Protein AF-A0A2E9VK47-F1 (afdb_monomer_lite)

Sequence (104 aa):
MFTAPASTKYPDGGNQISERRLLKSLKRVLKRIGLPSTGKLHTFRHSFISKALAKGIPSTTVRRWVGHVSDEIMDLYNHIHDQAAQSAIQKFADESNETDLAQI

Foldseek 3Di:
DDWADADPVRNVTRHHDDLVVVLVVVLVVCVVVVHDSPDHPCVVVLVVLVVCVVVVNDNVVSCVVSPDDPVVSVVVSVVVVVVVVVVVVVVVVVVVVVVVVVPD

Radius of gyration: 23.11 Å; chains: 1; bounding box: 54×31×68 Å

pLDDT: mean 77.79, std 10.97, range [44.53, 93.69]

Secondary structure (DSSP, 8-state):
---PPPBTTBTT--PPPPHHHHHHHHHHHHHHTT--TT--HHHHHHHHHHHHHHTT--HHHHHHHH-S--HHHHHHHHHHHHHHHHHHHHHHHHHHHHHHHTT-

Structure (mmCIF, N/CA/C/O backbone):
data_AF-A0A2E9VK47-F1
#
_entry.id   AF-A0A2E9VK47-F1
#
loop_
_atom_site.group_PDB
_atom_site.id
_atom_site.type_symbol
_atom_site.label_atom_id
_atom_site.label_alt_id
_atom_site.label_comp_id
_atom_site.label_asym_id
_atom_site.label_entity_id
_atom_site.label_seq_id
_atom_site.pdbx_PDB_ins_code
_atom_site.Cartn_x
_atom_site.Cartn_y
_atom_site.Cartn_z
_atom_site.occupancy
_atom_site.B_iso_or_equiv
_atom_site.auth_seq_id
_atom_site.auth_comp_id
_atom_site.auth_asym_id
_atom_site.auth_atom_id
_atom_site.pdbx_PDB_model_num
ATOM 1 N N . MET A 1 1 ? -2.572 -14.633 -18.756 1.00 56.34 1 MET A N 1
ATOM 2 C CA . MET A 1 1 ? -1.460 -14.403 -17.803 1.00 56.34 1 MET A CA 1
ATOM 3 C C . MET A 1 1 ? -0.844 -13.037 -18.100 1.00 56.34 1 MET A C 1
ATOM 5 O O . MET A 1 1 ? -0.699 -12.720 -19.271 1.00 56.34 1 MET A O 1
ATOM 9 N N . PHE A 1 2 ? -0.543 -12.209 -17.093 1.00 75.94 2 PHE A N 1
ATOM 10 C CA . PHE A 1 2 ? 0.061 -10.880 -17.297 1.00 75.94 2 PHE A CA 1
ATOM 11 C C . PHE A 1 2 ? 1.582 -11.022 -17.467 1.00 75.94 2 PHE A C 1
ATOM 13 O O . PHE A 1 2 ? 2.310 -11.164 -16.486 1.00 75.94 2 PHE A O 1
ATOM 20 N N . THR A 1 3 ? 2.049 -11.059 -18.713 1.00 85.56 3 THR A N 1
ATOM 21 C CA . THR A 1 3 ? 3.440 -11.372 -19.080 1.00 85.56 3 THR A CA 1
ATOM 22 C C . THR A 1 3 ? 4.055 -10.273 -19.939 1.00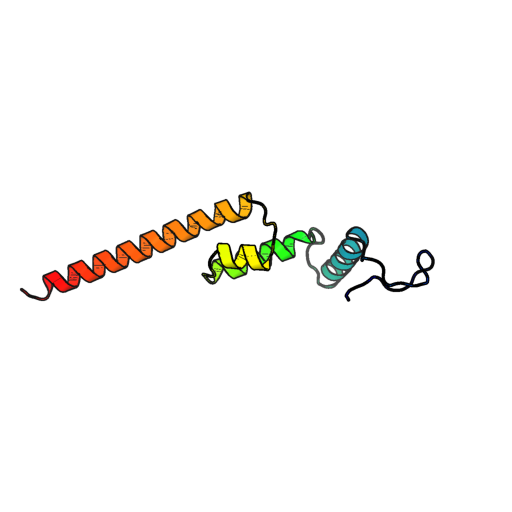 85.56 3 THR A C 1
ATOM 24 O O . THR A 1 3 ? 3.364 -9.426 -20.506 1.00 85.56 3 THR A O 1
ATOM 27 N N . ALA A 1 4 ? 5.386 -10.239 -19.988 1.00 83.88 4 ALA A N 1
ATOM 28 C CA . ALA A 1 4 ? 6.120 -9.284 -20.796 1.00 83.88 4 ALA A CA 1
ATOM 29 C C . ALA A 1 4 ? 5.920 -9.588 -22.293 1.00 83.88 4 ALA A C 1
ATOM 31 O O . ALA A 1 4 ? 5.977 -10.757 -22.689 1.00 83.88 4 ALA A O 1
ATOM 32 N N . PRO A 1 5 ? 5.727 -8.556 -23.135 1.00 82.94 5 PRO A N 1
ATOM 33 C CA . PRO A 1 5 ? 5.648 -8.743 -24.578 1.00 82.94 5 PRO A CA 1
ATOM 34 C C . PRO A 1 5 ? 6.994 -9.210 -25.144 1.00 82.94 5 PRO A C 1
ATOM 36 O O . PRO A 1 5 ? 8.046 -9.031 -24.517 1.00 82.94 5 PRO A O 1
ATOM 39 N N . ALA A 1 6 ? 6.953 -9.772 -26.353 1.00 86.94 6 ALA A N 1
ATOM 40 C CA . ALA A 1 6 ? 8.143 -10.122 -27.116 1.00 86.94 6 ALA A CA 1
ATOM 41 C C . ALA A 1 6 ? 9.109 -8.930 -27.228 1.00 86.94 6 ALA A C 1
ATOM 43 O O . ALA A 1 6 ? 8.708 -7.769 -27.352 1.00 86.94 6 ALA A O 1
ATOM 44 N N . SER A 1 7 ? 10.405 -9.212 -27.153 1.00 83.44 7 SER A N 1
ATOM 45 C CA . SER A 1 7 ? 11.466 -8.214 -27.276 1.00 83.44 7 SER A CA 1
ATOM 46 C C . SER A 1 7 ? 12.674 -8.811 -27.985 1.00 83.44 7 SER A C 1
ATOM 48 O O . SER A 1 7 ? 12.827 -10.024 -28.011 1.00 83.44 7 SER A O 1
ATOM 50 N N . THR A 1 8 ? 13.596 -7.978 -28.469 1.00 85.00 8 THR A N 1
ATOM 51 C CA . THR A 1 8 ? 14.833 -8.439 -29.130 1.00 85.00 8 THR A CA 1
ATOM 52 C C . THR A 1 8 ? 15.638 -9.437 -28.288 1.00 85.00 8 THR A C 1
ATOM 54 O O . THR A 1 8 ? 16.301 -10.306 -28.834 1.00 85.00 8 THR A O 1
ATOM 57 N N . LYS A 1 9 ? 15.571 -9.331 -26.952 1.00 82.50 9 LYS A N 1
ATOM 58 C CA . LYS A 1 9 ? 16.240 -10.261 -26.029 1.00 82.50 9 LYS A CA 1
ATOM 59 C C . LYS A 1 9 ? 15.420 -11.531 -25.744 1.00 82.50 9 LYS A C 1
ATOM 61 O O . LYS A 1 9 ? 15.999 -12.537 -25.361 1.00 82.50 9 LYS A O 1
ATOM 66 N N . TYR A 1 10 ? 14.098 -11.471 -25.897 1.00 83.12 10 TYR A N 1
ATOM 67 C CA . TYR A 1 10 ? 13.164 -12.566 -25.619 1.00 83.12 10 TYR A CA 1
ATOM 68 C C . TYR A 1 10 ? 12.070 -12.585 -26.698 1.00 83.12 10 TYR A C 1
ATOM 70 O O . TYR A 1 10 ? 11.022 -11.955 -26.500 1.00 83.12 10 TYR A O 1
ATOM 78 N N . PRO A 1 11 ? 12.330 -13.223 -27.850 1.00 85.25 11 PRO A N 1
ATOM 79 C CA . PRO A 1 11 ? 11.453 -13.159 -29.018 1.00 85.25 11 PRO A CA 1
ATOM 80 C C . PRO A 1 11 ? 10.099 -13.841 -28.790 1.00 85.25 11 PRO A C 1
ATOM 82 O O . PRO A 1 11 ? 9.093 -13.349 -29.288 1.00 85.25 11 PRO A O 1
ATOM 85 N N . ASP A 1 12 ? 10.041 -14.874 -27.949 1.00 85.56 12 ASP A N 1
ATOM 86 C CA . ASP A 1 12 ? 8.797 -15.610 -27.674 1.00 85.56 12 ASP A CA 1
ATOM 87 C C . ASP A 1 12 ? 7.874 -14.904 -26.662 1.00 85.56 12 ASP A C 1
ATOM 89 O O . ASP A 1 12 ? 6.742 -15.325 -26.427 1.00 85.56 12 ASP A O 1
ATOM 93 N N . GLY A 1 13 ? 8.330 -13.804 -26.045 1.00 85.88 13 GLY A N 1
ATOM 94 C CA . GLY A 1 13 ? 7.562 -13.104 -25.013 1.00 85.88 13 GLY A CA 1
ATOM 95 C C . GLY A 1 13 ? 7.260 -14.005 -23.811 1.00 85.88 13 GLY A C 1
ATOM 96 O O . GLY A 1 13 ? 8.091 -14.817 -23.415 1.00 85.88 13 GLY A O 1
ATOM 97 N N . GLY A 1 14 ? 6.118 -13.804 -23.150 1.00 84.00 14 GLY A N 1
ATOM 98 C CA . GLY A 1 14 ? 5.597 -14.728 -22.127 1.00 84.00 14 GLY A CA 1
ATOM 99 C C . GLY A 1 14 ? 6.332 -14.730 -20.780 1.00 84.00 14 GLY A C 1
ATOM 100 O O . GLY A 1 14 ? 5.835 -15.280 -19.801 1.00 84.00 14 GLY A O 1
ATOM 101 N N . ASN A 1 15 ? 7.477 -14.062 -20.694 1.00 85.25 15 ASN A N 1
ATOM 102 C CA . ASN A 1 15 ? 8.288 -13.989 -19.486 1.00 85.25 15 ASN A CA 1
ATOM 103 C C . ASN A 1 15 ? 7.640 -13.124 -18.398 1.00 85.25 15 ASN A C 1
ATOM 105 O O . ASN A 1 15 ? 6.838 -12.228 -18.677 1.00 85.25 15 ASN A O 1
ATOM 109 N N . GLN A 1 16 ? 8.042 -13.333 -17.142 1.00 86.50 16 GLN A N 1
ATOM 110 C CA . GLN A 1 16 ? 7.651 -12.437 -16.057 1.00 86.50 16 GLN A CA 1
ATOM 111 C C . GLN A 1 16 ? 8.144 -11.010 -16.328 1.00 86.50 16 GLN A C 1
ATOM 113 O O . GLN A 1 16 ? 9.275 -10.774 -16.765 1.00 86.50 16 GLN A O 1
ATOM 118 N N . ILE A 1 17 ? 7.280 -10.031 -16.063 1.00 86.38 17 ILE A N 1
ATOM 119 C CA . ILE A 1 17 ? 7.635 -8.622 -16.208 1.00 86.38 17 ILE A CA 1
ATOM 120 C C . ILE A 1 17 ? 8.637 -8.268 -15.120 1.00 86.38 17 ILE A C 1
ATOM 122 O O . ILE A 1 17 ? 8.366 -8.435 -13.933 1.00 86.38 17 ILE A O 1
ATOM 126 N N . SER A 1 18 ? 9.786 -7.721 -15.518 1.00 86.50 18 SER A N 1
ATOM 127 C CA . SER A 1 18 ? 10.762 -7.289 -14.528 1.00 86.50 18 SER A CA 1
ATOM 128 C C . SER A 1 18 ? 10.238 -6.101 -13.726 1.00 86.50 18 SER A C 1
ATOM 130 O O . SER A 1 18 ? 9.766 -5.101 -14.282 1.00 86.50 18 SER A O 1
ATOM 132 N N . GLU A 1 19 ? 10.391 -6.182 -12.408 1.00 85.19 19 GLU A N 1
ATOM 133 C CA . GLU A 1 19 ? 9.956 -5.142 -11.478 1.00 85.19 19 GLU A CA 1
ATOM 134 C C . GLU A 1 19 ? 10.530 -3.768 -11.857 1.00 85.19 19 GLU A C 1
ATOM 136 O O . GLU A 1 19 ? 9.820 -2.765 -11.913 1.00 85.19 19 GLU A O 1
ATOM 141 N N . ARG A 1 20 ? 11.808 -3.727 -12.255 1.00 86.38 20 ARG A N 1
ATOM 142 C CA . ARG A 1 20 ? 12.477 -2.508 -12.728 1.00 86.38 20 ARG A CA 1
ATOM 143 C C . ARG A 1 20 ? 11.789 -1.884 -13.947 1.00 86.38 20 ARG A C 1
ATOM 145 O O . ARG A 1 20 ? 11.685 -0.658 -14.029 1.00 86.38 20 ARG A O 1
ATOM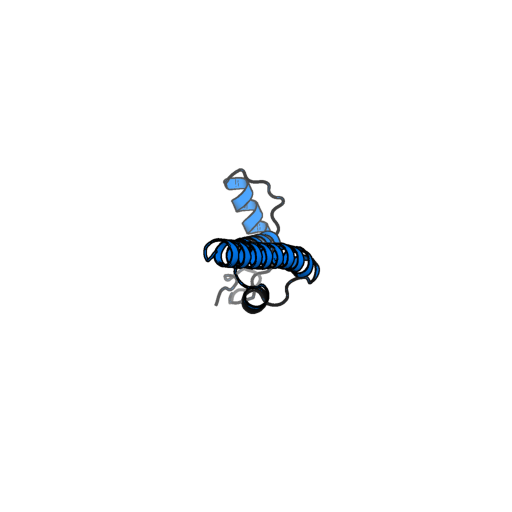 152 N N . ARG A 1 21 ? 11.340 -2.694 -14.917 1.00 87.00 21 ARG A N 1
ATOM 153 C CA . ARG A 1 21 ? 10.624 -2.197 -16.108 1.00 87.00 21 ARG A CA 1
ATOM 154 C C . ARG A 1 21 ? 9.244 -1.677 -15.727 1.00 87.00 21 ARG A C 1
ATOM 156 O O . ARG A 1 21 ? 8.857 -0.611 -16.209 1.00 87.00 21 ARG A O 1
ATOM 163 N N . LEU A 1 22 ? 8.553 -2.378 -14.832 1.00 87.94 22 LEU A N 1
ATOM 164 C CA . LEU A 1 22 ? 7.258 -1.958 -14.31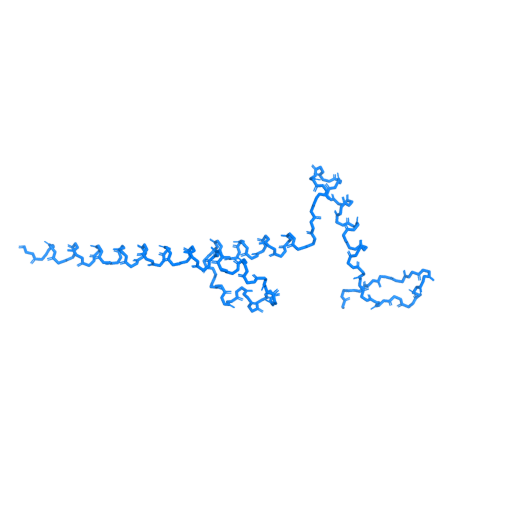1 1.00 87.94 22 LEU A CA 1
ATOM 165 C C . LEU A 1 22 ? 7.367 -0.626 -13.554 1.00 87.94 22 LEU A C 1
ATOM 167 O O . LEU A 1 22 ? 6.639 0.314 -13.867 1.00 87.94 22 LEU A O 1
ATOM 171 N N . LEU A 1 23 ? 8.351 -0.488 -12.661 1.00 90.19 23 LEU A N 1
ATOM 172 C CA . LEU A 1 23 ? 8.625 0.747 -11.924 1.00 90.19 23 LEU A CA 1
ATOM 173 C C . LEU A 1 23 ? 8.979 1.910 -12.863 1.00 90.19 23 LEU A C 1
ATOM 175 O O . LEU A 1 23 ? 8.513 3.033 -12.673 1.00 90.19 23 LEU A O 1
ATOM 179 N N . LYS A 1 24 ? 9.768 1.661 -13.916 1.00 90.31 24 LYS A N 1
ATOM 180 C CA . LYS A 1 24 ? 10.058 2.678 -14.942 1.00 90.31 24 LYS A CA 1
ATOM 181 C C . LYS A 1 24 ? 8.791 3.103 -15.689 1.00 90.31 24 LYS A C 1
ATOM 183 O O . LYS A 1 24 ? 8.645 4.275 -16.030 1.00 90.31 24 LYS A O 1
ATOM 188 N N . SER A 1 25 ? 7.886 2.167 -15.969 1.00 89.50 25 SER A N 1
ATOM 189 C CA . SER A 1 25 ? 6.587 2.478 -16.571 1.00 89.50 25 SER A CA 1
ATOM 190 C C . SER A 1 25 ? 5.732 3.337 -15.641 1.00 89.50 25 SER A C 1
ATOM 192 O O . SER A 1 25 ? 5.267 4.397 -16.051 1.00 89.50 25 SER A O 1
ATOM 194 N N . LEU A 1 26 ? 5.639 2.951 -14.367 1.00 90.62 26 LEU A N 1
ATOM 195 C CA . LEU A 1 26 ? 4.926 3.699 -13.337 1.00 90.62 26 LEU A CA 1
ATOM 196 C C . LEU A 1 26 ? 5.427 5.143 -13.232 1.00 90.62 26 LEU A C 1
ATOM 198 O O . LEU A 1 26 ? 4.636 6.077 -13.319 1.00 90.62 26 LEU A O 1
ATOM 202 N N . LYS A 1 27 ? 6.744 5.346 -13.117 1.00 90.44 27 LYS A N 1
ATOM 203 C CA . LYS A 1 27 ? 7.335 6.689 -13.018 1.00 90.44 27 LYS A CA 1
ATOM 204 C C . LYS A 1 27 ? 7.018 7.572 -14.228 1.00 90.44 27 LYS A C 1
ATOM 206 O O . LYS A 1 27 ? 6.828 8.773 -14.062 1.00 90.44 27 LYS A O 1
ATOM 211 N N . ARG A 1 28 ? 6.930 6.994 -15.434 1.00 92.06 28 ARG A N 1
ATOM 212 C CA . ARG A 1 28 ? 6.510 7.731 -16.640 1.00 92.06 28 ARG A CA 1
ATOM 213 C C . ARG A 1 28 ? 5.060 8.197 -16.541 1.00 92.06 28 ARG A C 1
ATOM 215 O O . ARG A 1 28 ? 4.782 9.341 -16.884 1.00 92.06 28 ARG A O 1
ATOM 222 N N . VAL A 1 29 ? 4.163 7.336 -16.059 1.00 91.69 29 VAL A N 1
ATOM 223 C CA . VAL A 1 29 ? 2.751 7.691 -15.855 1.00 91.69 29 VAL A CA 1
ATOM 224 C C . VAL A 1 29 ? 2.621 8.774 -14.789 1.00 91.69 29 VAL A C 1
ATOM 226 O O . VAL A 1 29 ? 2.007 9.794 -15.074 1.00 91.69 29 VAL A O 1
ATOM 229 N N . LEU A 1 30 ? 3.267 8.611 -13.626 1.00 90.69 30 LEU A N 1
ATOM 230 C CA . LEU A 1 30 ? 3.251 9.603 -12.540 1.00 90.69 30 LEU A CA 1
ATOM 231 C C . LEU A 1 30 ? 3.713 10.983 -13.022 1.00 90.69 30 LEU A C 1
ATOM 233 O O . LEU A 1 30 ? 3.030 11.974 -12.783 1.00 90.69 30 LEU A O 1
ATOM 237 N N . LYS A 1 31 ? 4.806 11.036 -13.795 1.00 91.62 31 LYS A N 1
ATOM 238 C CA . LYS A 1 31 ? 5.293 12.286 -14.393 1.00 91.62 31 LYS A CA 1
ATOM 239 C C . LYS A 1 31 ? 4.276 12.906 -15.357 1.00 91.62 31 LYS A C 1
ATOM 241 O O . LYS A 1 31 ? 4.112 14.119 -15.360 1.00 91.62 31 LYS A O 1
ATOM 246 N N . ARG A 1 32 ? 3.594 12.090 -16.169 1.00 92.94 32 ARG A N 1
ATOM 247 C CA . ARG A 1 32 ? 2.592 12.562 -17.140 1.00 92.94 32 ARG A CA 1
ATOM 248 C C . ARG A 1 32 ? 1.374 13.197 -16.468 1.00 92.94 32 ARG A C 1
ATOM 250 O O . ARG A 1 32 ? 0.795 14.109 -17.039 1.00 92.94 32 ARG A O 1
ATOM 257 N N . ILE A 1 33 ? 1.003 12.721 -15.283 1.00 93.69 33 ILE A N 1
ATOM 258 C CA . ILE A 1 33 ? -0.141 13.232 -14.513 1.00 93.69 33 ILE A CA 1
ATOM 259 C C . ILE A 1 33 ? 0.262 14.264 -13.447 1.00 93.69 33 ILE A C 1
ATOM 261 O O . ILE A 1 33 ? -0.560 14.623 -12.614 1.00 93.69 33 ILE A O 1
ATOM 265 N N . GLY A 1 34 ? 1.519 14.728 -13.447 1.00 91.06 34 GLY A N 1
ATOM 266 C CA . GLY A 1 34 ? 2.000 15.754 -12.514 1.00 91.06 34 GLY A CA 1
ATOM 267 C C . GLY A 1 34 ? 2.188 15.283 -11.068 1.00 91.06 34 GLY A C 1
ATOM 268 O O . GLY A 1 34 ? 2.313 16.113 -10.174 1.00 91.06 34 GLY A O 1
ATOM 269 N N . LEU A 1 35 ? 2.220 13.970 -10.818 1.00 87.00 35 LEU A N 1
ATOM 270 C CA . LEU A 1 35 ? 2.437 13.420 -9.480 1.00 87.00 35 LEU A CA 1
ATOM 271 C C . LEU A 1 35 ? 3.925 13.150 -9.198 1.00 87.00 35 LEU A C 1
ATOM 273 O O . LEU A 1 35 ? 4.692 12.844 -10.120 1.00 87.00 35 LEU A O 1
ATOM 277 N N . PRO A 1 36 ? 4.346 13.184 -7.917 1.00 83.00 36 PRO A N 1
ATOM 278 C CA . PRO A 1 36 ? 5.714 12.871 -7.526 1.00 83.00 36 PRO A CA 1
ATOM 279 C C . PRO A 1 36 ? 6.156 11.489 -8.021 1.00 83.00 36 PRO A C 1
ATOM 281 O O . PRO A 1 36 ? 5.542 10.462 -7.733 1.00 83.00 36 PRO A O 1
ATOM 284 N N . SER A 1 37 ? 7.289 11.432 -8.720 1.00 76.88 37 SER A N 1
ATOM 285 C CA . 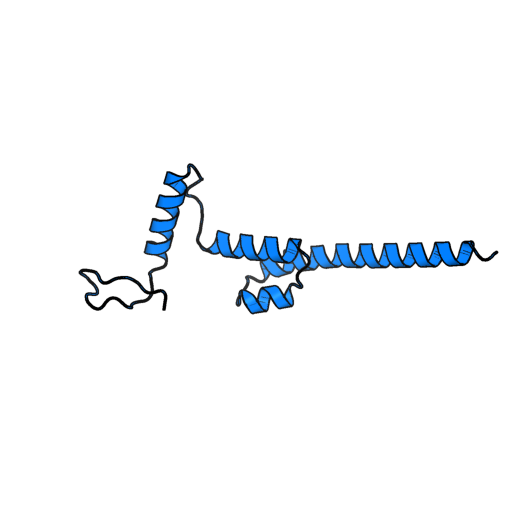SER A 1 37 ? 7.878 10.186 -9.236 1.00 76.88 37 SER A CA 1
ATOM 286 C C . SER A 1 37 ? 8.575 9.325 -8.166 1.00 76.88 37 SER A C 1
ATOM 288 O O . SER A 1 37 ? 9.330 8.405 -8.498 1.00 76.88 37 SER A O 1
ATOM 290 N N . THR A 1 38 ? 8.334 9.618 -6.886 1.00 77.19 38 THR A N 1
ATOM 291 C CA . THR A 1 38 ? 8.794 8.846 -5.721 1.00 77.19 38 THR A CA 1
ATOM 292 C C . THR A 1 38 ? 7.972 7.577 -5.490 1.00 77.19 38 THR A C 1
ATOM 294 O O . THR A 1 38 ? 8.388 6.730 -4.700 1.00 77.19 38 THR A O 1
ATOM 297 N N . GLY A 1 39 ? 6.845 7.410 -6.196 1.00 71.94 39 GLY A N 1
ATOM 298 C CA . GLY A 1 39 ? 5.988 6.230 -6.093 1.00 71.94 39 GLY A CA 1
ATOM 299 C C . GLY A 1 39 ? 6.755 4.918 -6.304 1.00 71.94 39 GLY A C 1
ATOM 300 O O . GL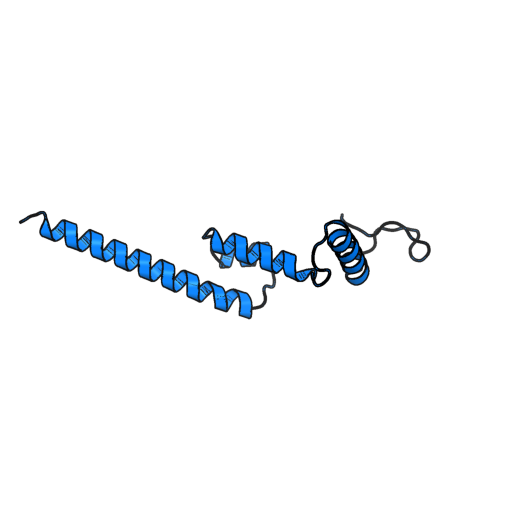Y A 1 39 ? 7.414 4.720 -7.331 1.00 71.94 39 GLY A O 1
ATOM 301 N N . LYS A 1 40 ? 6.659 4.019 -5.319 1.00 82.06 40 LYS A N 1
ATOM 302 C CA . LYS A 1 40 ? 7.182 2.646 -5.363 1.00 82.06 40 LYS A CA 1
ATOM 303 C C . LYS A 1 40 ? 6.033 1.684 -5.670 1.00 82.06 40 LYS A C 1
ATOM 305 O O . LYS A 1 40 ? 4.876 1.989 -5.400 1.00 82.06 40 LYS A O 1
ATOM 310 N N . LEU A 1 41 ? 6.333 0.492 -6.186 1.00 83.44 41 LEU A N 1
ATOM 311 C CA . LEU A 1 41 ? 5.290 -0.512 -6.451 1.00 83.44 41 LEU A CA 1
ATOM 312 C C . LEU A 1 41 ? 4.585 -0.955 -5.160 1.00 83.44 41 LEU A C 1
ATOM 314 O O . LEU A 1 41 ? 3.361 -1.064 -5.134 1.00 83.44 41 LEU A O 1
ATOM 318 N N . HIS A 1 42 ? 5.335 -1.092 -4.063 1.00 83.38 42 HIS A N 1
ATOM 319 C CA . HIS A 1 42 ? 4.775 -1.405 -2.747 1.00 83.38 42 HIS A CA 1
ATOM 320 C C . HIS A 1 42 ? 3.829 -0.325 -2.206 1.00 83.38 42 HIS A C 1
ATOM 322 O O . HIS A 1 42 ? 2.946 -0.649 -1.418 1.00 83.38 42 HIS A O 1
ATOM 328 N N . THR A 1 43 ? 3.923 0.925 -2.676 1.00 81.81 43 THR A N 1
ATOM 329 C CA . THR A 1 43 ? 2.995 1.994 -2.277 1.00 81.81 43 THR A CA 1
ATOM 330 C C . THR A 1 43 ? 1.548 1.624 -2.602 1.00 81.81 43 THR A C 1
ATOM 332 O O . THR A 1 43 ? 0.678 1.839 -1.769 1.00 81.81 43 THR A O 1
ATOM 335 N N . PHE A 1 44 ? 1.282 0.979 -3.744 1.00 83.62 44 PHE A N 1
ATOM 336 C CA . PHE A 1 44 ? -0.071 0.521 -4.081 1.00 83.62 44 PHE A CA 1
ATOM 337 C C . PHE A 1 44 ? -0.594 -0.526 -3.100 1.00 83.62 44 PHE A C 1
ATOM 339 O O . PHE A 1 44 ? -1.748 -0.454 -2.678 1.00 83.62 44 PHE A O 1
ATOM 346 N N . ARG A 1 45 ? 0.266 -1.472 -2.706 1.00 82.38 45 ARG A N 1
ATOM 347 C CA . ARG A 1 45 ? -0.066 -2.506 -1.721 1.00 82.38 45 ARG A CA 1
ATOM 348 C C . ARG A 1 45 ? -0.379 -1.874 -0.365 1.00 82.38 45 ARG A C 1
ATOM 350 O O . ARG A 1 45 ? -1.406 -2.195 0.220 1.00 82.38 45 ARG A O 1
ATOM 357 N N . HIS A 1 46 ? 0.439 -0.925 0.086 1.00 83.12 46 HIS A N 1
ATOM 358 C CA . HIS A 1 46 ? 0.196 -0.179 1.322 1.00 83.12 46 HIS A CA 1
ATOM 359 C C . HIS A 1 46 ? -1.102 0.632 1.267 1.00 83.12 46 HIS A C 1
ATOM 361 O O . HIS A 1 46 ? -1.898 0.571 2.199 1.00 83.12 46 HIS A O 1
ATOM 367 N N . SER A 1 47 ? -1.368 1.330 0.159 1.00 83.56 47 SER A N 1
ATOM 368 C CA . SER A 1 47 ? -2.616 2.076 -0.026 1.00 83.56 47 SER A CA 1
ATOM 369 C C . SER A 1 47 ? -3.848 1.170 -0.026 1.00 83.56 47 SER A C 1
ATOM 371 O O . SER A 1 47 ? -4.878 1.556 0.520 1.00 83.56 47 SER A O 1
ATOM 373 N N . PHE A 1 48 ? -3.762 -0.024 -0.619 1.00 86.62 48 PHE A N 1
ATOM 374 C CA . PHE A 1 48 ? -4.849 -1.002 -0.585 1.00 86.62 48 PHE A CA 1
ATOM 375 C C . PHE A 1 48 ? -5.114 -1.499 0.839 1.00 86.62 48 PHE A C 1
ATOM 377 O O . PHE A 1 48 ? -6.254 -1.435 1.289 1.00 86.62 48 PHE A O 1
ATOM 384 N N . ILE A 1 49 ? -4.067 -1.929 1.555 1.00 83.88 49 ILE A N 1
ATOM 385 C CA . ILE A 1 49 ? -4.174 -2.405 2.943 1.00 83.88 49 ILE A CA 1
ATOM 386 C C . ILE A 1 49 ? -4.792 -1.317 3.825 1.00 83.88 49 ILE A C 1
ATOM 388 O O . ILE A 1 49 ? -5.807 -1.557 4.469 1.00 83.88 49 ILE A O 1
ATOM 392 N N . SER A 1 50 ? -4.229 -0.107 3.789 1.00 82.12 50 SER A N 1
ATOM 393 C CA . SER A 1 50 ? -4.705 1.029 4.581 1.00 82.12 50 SER A CA 1
ATOM 394 C C . SER A 1 50 ? -6.185 1.331 4.312 1.00 82.12 50 SER A C 1
ATOM 396 O O . SER A 1 50 ? -6.968 1.465 5.248 1.00 82.12 50 SER A O 1
ATOM 398 N N . LYS A 1 51 ? -6.615 1.339 3.040 1.00 85.88 51 LYS A N 1
ATOM 399 C CA . LYS A 1 51 ? -8.026 1.555 2.674 1.00 85.88 51 LYS A CA 1
ATOM 400 C C . LYS A 1 51 ? -8.950 0.414 3.095 1.00 85.88 51 LYS A C 1
ATOM 402 O O . LYS A 1 51 ? -10.098 0.679 3.434 1.00 85.88 51 LYS A O 1
ATOM 407 N N . ALA A 1 52 ? -8.497 -0.835 3.018 1.00 85.69 52 ALA A N 1
ATOM 408 C CA . ALA A 1 52 ? -9.292 -1.990 3.424 1.00 85.69 52 ALA A CA 1
ATOM 409 C C . ALA A 1 52 ? -9.534 -1.978 4.941 1.00 85.69 52 ALA A C 1
ATOM 411 O O . ALA A 1 52 ? -10.672 -2.110 5.384 1.00 85.69 52 ALA A O 1
ATOM 412 N N . LEU A 1 53 ? -8.481 -1.722 5.717 1.00 80.88 53 LEU A N 1
ATOM 413 C CA . LEU A 1 53 ? -8.549 -1.638 7.175 1.00 80.88 53 LEU A CA 1
ATOM 414 C C . LEU A 1 53 ? -9.356 -0.422 7.643 1.00 80.88 53 LEU A C 1
ATOM 416 O O . LEU A 1 53 ? -10.211 -0.557 8.509 1.00 80.88 53 LEU A O 1
ATOM 420 N N . ALA A 1 54 ? -9.184 0.745 7.010 1.00 79.94 54 ALA A N 1
ATOM 421 C CA . ALA A 1 54 ? -9.981 1.939 7.314 1.00 79.94 54 ALA A CA 1
ATOM 422 C C . ALA A 1 54 ? -11.491 1.745 7.076 1.00 79.94 54 ALA A C 1
ATOM 424 O O . ALA A 1 54 ? -12.305 2.458 7.652 1.00 79.94 54 ALA A O 1
ATOM 425 N N . LYS A 1 55 ? -11.878 0.774 6.240 1.00 84.31 55 LYS A N 1
ATOM 426 C CA . LYS A 1 55 ? -13.277 0.375 6.022 1.00 84.31 55 LYS A CA 1
ATOM 427 C C . LYS A 1 55 ? -13.779 -0.670 7.027 1.00 84.31 55 LYS A C 1
ATOM 429 O O . LYS A 1 55 ? -14.875 -1.191 6.847 1.00 84.31 55 LYS A O 1
ATOM 434 N N . GLY A 1 56 ? -12.989 -1.001 8.046 1.00 78.88 56 GLY A N 1
ATOM 435 C CA . GLY A 1 56 ? -13.341 -1.984 9.067 1.00 78.88 56 GLY A CA 1
ATOM 436 C C . GLY A 1 56 ? -13.208 -3.437 8.612 1.00 78.88 56 GLY A C 1
ATOM 437 O O . GLY A 1 56 ? -13.747 -4.324 9.268 1.00 78.88 56 GLY A O 1
ATOM 438 N N . ILE A 1 57 ? -12.519 -3.712 7.496 1.00 84.06 57 ILE A N 1
ATOM 439 C CA . ILE A 1 57 ? -12.283 -5.095 7.069 1.00 84.06 57 ILE A CA 1
ATOM 440 C C . ILE A 1 57 ? -11.285 -5.734 8.043 1.00 84.06 57 ILE A C 1
ATOM 442 O O . ILE A 1 57 ? -10.196 -5.182 8.212 1.00 84.06 57 ILE A O 1
ATOM 446 N N . PRO A 1 58 ? -11.592 -6.909 8.625 1.00 81.31 58 PRO A N 1
ATOM 447 C CA . PRO A 1 58 ? -10.698 -7.570 9.563 1.00 81.31 58 PRO A CA 1
ATOM 448 C C . PRO A 1 58 ? -9.309 -7.795 8.973 1.00 81.31 58 PRO A C 1
ATOM 450 O O . PRO A 1 58 ? -9.153 -8.267 7.840 1.00 81.31 58 PRO A O 1
ATOM 453 N N . SER A 1 59 ? -8.288 -7.513 9.772 1.00 76.88 59 SER A N 1
ATOM 454 C CA . SER A 1 59 ? -6.891 -7.570 9.350 1.00 76.88 59 SER A CA 1
ATOM 455 C C . SER A 1 59 ? -6.479 -8.965 8.853 1.00 76.88 59 SER A C 1
ATOM 457 O O . SER A 1 59 ? -5.754 -9.085 7.864 1.00 76.88 59 SER A O 1
ATOM 459 N N . THR A 1 60 ? -7.023 -10.032 9.444 1.00 81.25 60 THR A N 1
ATOM 460 C CA . THR A 1 60 ? -6.862 -11.428 8.993 1.00 81.25 60 THR A CA 1
ATOM 461 C C . THR A 1 60 ? -7.337 -11.646 7.553 1.00 81.25 60 THR A C 1
ATOM 463 O O . THR A 1 60 ? -6.672 -12.325 6.766 1.00 81.25 60 THR A O 1
ATOM 466 N N . THR A 1 61 ? -8.454 -11.019 7.178 1.00 85.44 61 THR A N 1
ATOM 467 C CA . THR A 1 61 ? -9.028 -11.091 5.828 1.00 85.44 61 THR A CA 1
ATOM 468 C C . THR A 1 61 ? -8.144 -10.348 4.833 1.00 85.44 61 THR A C 1
ATOM 470 O O . THR A 1 61 ? -7.791 -10.893 3.785 1.00 85.44 61 THR A O 1
ATOM 473 N N . VAL A 1 62 ? -7.703 -9.139 5.190 1.00 84.06 62 VAL A N 1
ATOM 474 C CA . VAL A 1 62 ? -6.785 -8.350 4.355 1.00 84.06 62 VAL A CA 1
ATOM 475 C C . VAL A 1 62 ? -5.456 -9.088 4.156 1.00 84.06 62 VAL A C 1
ATOM 477 O O . VAL A 1 62 ? -4.964 -9.171 3.030 1.00 84.06 62 VAL A O 1
ATOM 480 N N . ARG A 1 63 ? -4.903 -9.700 5.213 1.00 81.38 63 ARG A N 1
ATOM 481 C CA . ARG A 1 63 ? -3.676 -10.510 5.144 1.00 81.38 63 ARG A CA 1
ATOM 482 C C . ARG A 1 63 ? -3.836 -11.697 4.191 1.00 81.38 63 ARG A C 1
ATOM 484 O O . ARG A 1 63 ? -2.935 -11.956 3.398 1.00 81.38 63 ARG A O 1
ATOM 491 N N . ARG A 1 64 ? -4.994 -12.366 4.187 1.00 84.75 64 ARG A N 1
ATOM 492 C CA . ARG A 1 64 ? -5.278 -13.471 3.255 1.00 84.75 64 ARG A CA 1
ATOM 493 C C . ARG A 1 64 ? -5.323 -13.023 1.791 1.00 84.75 64 ARG A C 1
ATOM 495 O O . ARG A 1 64 ? -4.832 -13.745 0.932 1.00 84.75 64 ARG A O 1
ATOM 502 N N . TRP A 1 65 ? -5.889 -11.853 1.495 1.00 86.94 65 TRP A N 1
ATOM 503 C CA . TRP A 1 65 ? -5.947 -11.333 0.120 1.00 86.94 65 TRP A CA 1
ATOM 504 C C . TRP A 1 65 ? -4.593 -10.873 -0.399 1.00 86.94 65 TRP A C 1
ATOM 506 O O . TRP A 1 65 ? -4.264 -11.056 -1.568 1.00 86.94 65 TRP A O 1
ATOM 516 N N . VAL A 1 66 ? -3.823 -10.227 0.469 1.00 82.19 66 VAL A N 1
ATOM 517 C CA . VAL A 1 66 ? -2.599 -9.544 0.074 1.00 82.19 66 VAL A CA 1
ATOM 518 C C . VAL A 1 66 ? -1.409 -10.514 0.117 1.00 82.19 66 VAL A C 1
ATOM 520 O O . VAL A 1 66 ? -0.499 -10.404 -0.709 1.00 82.19 66 VAL A O 1
ATOM 523 N N . GLY A 1 67 ? -1.419 -11.512 1.003 1.00 78.62 67 GLY A N 1
ATOM 524 C CA . GLY A 1 67 ? -0.323 -12.464 1.217 1.00 78.62 67 GLY A CA 1
ATOM 525 C C . GLY A 1 67 ? 0.662 -11.952 2.272 1.00 78.62 67 GLY A C 1
ATOM 526 O O . GLY A 1 67 ? 0.238 -11.323 3.234 1.00 78.62 67 GLY A O 1
ATOM 527 N N . HIS A 1 68 ? 1.974 -12.171 2.096 1.00 69.19 68 HIS A N 1
ATOM 528 C CA . HIS A 1 68 ? 3.000 -11.675 3.031 1.00 69.19 68 HIS A CA 1
ATOM 529 C C . HIS A 1 68 ? 2.950 -10.145 3.167 1.00 69.19 68 HIS A C 1
ATOM 531 O O . HIS A 1 68 ? 3.429 -9.398 2.309 1.00 69.19 68 HIS A O 1
ATOM 537 N N . VAL A 1 69 ? 2.296 -9.665 4.215 1.00 65.88 69 VAL A N 1
ATOM 538 C CA . VAL A 1 69 ? 2.316 -8.267 4.643 1.00 65.88 69 VAL A CA 1
ATOM 539 C C . VAL A 1 69 ? 3.462 -8.132 5.640 1.00 65.88 69 VAL A C 1
ATOM 541 O O . VAL A 1 69 ? 3.690 -9.055 6.416 1.00 65.88 69 VAL A O 1
ATOM 544 N N . SER A 1 70 ? 4.200 -7.022 5.590 1.00 65.06 70 SER A N 1
ATOM 545 C CA . SER A 1 70 ? 5.206 -6.731 6.611 1.00 65.06 70 SER A CA 1
ATOM 546 C C . SER A 1 70 ? 4.514 -6.620 7.966 1.00 65.06 70 SER A C 1
ATOM 548 O O . SER A 1 70 ? 3.518 -5.902 8.085 1.00 65.06 70 SER A O 1
ATOM 550 N N . ASP A 1 71 ? 5.024 -7.326 8.970 1.00 62.50 71 ASP A N 1
ATOM 551 C CA . ASP A 1 71 ? 4.378 -7.380 10.282 1.00 62.50 71 ASP A CA 1
ATOM 552 C C . ASP A 1 71 ? 4.241 -5.982 10.909 1.00 62.50 71 ASP A C 1
ATOM 554 O O . ASP A 1 71 ? 3.183 -5.669 11.438 1.00 62.50 71 ASP A O 1
ATOM 558 N N . GLU A 1 72 ? 5.174 -5.065 10.620 1.00 64.44 72 GLU A N 1
ATOM 559 C CA . GLU A 1 72 ? 5.110 -3.641 10.998 1.00 64.44 72 GLU A CA 1
ATOM 560 C C . GLU A 1 72 ? 3.798 -2.930 10.609 1.00 64.44 72 GLU A C 1
ATOM 562 O O . GLU A 1 72 ? 3.282 -2.100 11.355 1.00 64.44 72 GLU A O 1
ATOM 567 N N . ILE A 1 73 ? 3.236 -3.232 9.432 1.00 66.06 73 ILE A N 1
ATOM 568 C CA . ILE A 1 73 ? 1.969 -2.618 9.000 1.00 66.06 73 ILE A CA 1
ATOM 569 C C . ILE A 1 73 ? 0.796 -3.262 9.706 1.00 66.06 73 ILE A C 1
ATOM 571 O O . ILE A 1 73 ? -0.200 -2.600 9.979 1.00 66.06 73 ILE A O 1
ATOM 575 N N . MET A 1 74 ? 0.895 -4.552 9.986 1.00 66.88 74 MET A N 1
ATOM 576 C CA . MET A 1 74 ? -0.157 -5.231 10.711 1.00 66.88 74 MET A CA 1
ATOM 577 C C . MET A 1 74 ? -0.230 -4.741 12.158 1.00 66.88 74 MET A C 1
ATOM 579 O O . MET A 1 74 ? -1.325 -4.477 12.648 1.00 66.88 74 MET A O 1
ATOM 583 N N . ASP A 1 75 ? 0.924 -4.563 12.797 1.00 66.56 75 ASP A N 1
ATOM 584 C CA . ASP A 1 75 ? 1.035 -4.140 14.190 1.00 66.56 75 ASP A CA 1
ATOM 585 C C . ASP A 1 75 ? 0.479 -2.728 14.394 1.00 66.56 75 ASP A C 1
ATOM 587 O O . ASP A 1 75 ? -0.315 -2.502 15.309 1.00 66.56 75 ASP A O 1
ATOM 591 N N . LEU A 1 76 ? 0.787 -1.798 13.479 1.00 64.56 76 LEU A N 1
ATOM 592 C CA . LEU A 1 76 ? 0.248 -0.433 13.510 1.00 64.56 76 LEU A CA 1
ATOM 593 C C . LEU A 1 76 ? -1.291 -0.401 13.507 1.00 64.56 76 LEU A C 1
ATOM 595 O O . LEU A 1 76 ? -1.895 0.448 14.161 1.00 64.56 76 LEU A O 1
ATOM 599 N N . TYR A 1 77 ? -1.938 -1.304 12.766 1.00 62.22 77 TYR A N 1
ATOM 600 C CA . TYR A 1 77 ? -3.392 -1.277 12.586 1.00 62.22 77 TYR A CA 1
ATOM 601 C C . TYR A 1 77 ? -4.169 -2.218 13.512 1.00 62.22 77 TYR A C 1
ATOM 603 O O . TYR A 1 77 ? -5.344 -1.951 13.762 1.00 62.22 77 TYR A O 1
ATOM 611 N N . ASN A 1 78 ? -3.545 -3.263 14.066 1.00 62.66 78 ASN A N 1
ATOM 612 C CA . ASN A 1 78 ? -4.140 -4.015 15.176 1.00 62.66 78 ASN A CA 1
ATOM 613 C C . ASN A 1 78 ? -4.447 -3.075 16.352 1.00 62.66 78 ASN A C 1
ATOM 615 O O . ASN A 1 78 ? -5.558 -3.095 16.873 1.00 62.66 78 ASN A O 1
ATOM 619 N N . HIS A 1 79 ? -3.524 -2.166 16.679 1.00 64.69 79 HIS A N 1
ATOM 620 C CA . HIS A 1 79 ? -3.723 -1.215 17.773 1.00 64.69 79 HIS A CA 1
ATOM 621 C C . HIS A 1 79 ? -4.915 -0.259 17.554 1.00 64.69 79 HIS A C 1
ATOM 623 O O . HIS A 1 79 ? -5.632 0.080 18.493 1.00 64.69 79 HIS A O 1
ATOM 629 N N . ILE A 1 80 ? -5.175 0.152 16.307 1.00 61.91 80 ILE A N 1
ATOM 630 C CA . ILE A 1 80 ? -6.329 1.005 15.967 1.00 61.91 80 ILE A CA 1
ATOM 631 C C . ILE A 1 80 ? -7.650 0.242 16.148 1.00 61.91 80 ILE A C 1
ATOM 633 O O . ILE A 1 80 ? -8.640 0.814 16.610 1.00 61.91 80 ILE A O 1
ATOM 637 N N . HIS A 1 81 ? -7.678 -1.050 15.811 1.00 61.56 81 HIS A N 1
ATOM 638 C CA . HIS A 1 81 ? -8.853 -1.887 16.044 1.00 61.56 81 HIS A CA 1
ATOM 639 C C . HIS A 1 81 ? -9.129 -2.109 17.531 1.00 61.56 81 HIS A C 1
ATOM 641 O O . HIS A 1 81 ? -10.297 -2.076 17.912 1.00 61.56 81 HIS A O 1
ATOM 647 N N . ASP A 1 82 ? -8.096 -2.250 18.364 1.00 63.97 82 ASP A N 1
ATOM 648 C CA . ASP A 1 82 ? -8.267 -2.373 19.816 1.00 63.97 82 ASP A CA 1
ATOM 649 C C . ASP A 1 82 ? -8.932 -1.129 20.415 1.00 63.97 82 ASP A C 1
ATOM 651 O O . ASP A 1 82 ? -9.868 -1.250 21.203 1.00 63.97 82 ASP A O 1
ATOM 655 N N . GLN A 1 83 ? -8.533 0.072 19.986 1.00 63.22 83 GLN A N 1
ATOM 656 C CA . GLN A 1 83 ? -9.166 1.316 20.440 1.00 63.22 83 GLN A CA 1
ATOM 657 C C . GLN A 1 83 ? -10.629 1.429 19.987 1.00 63.22 83 GLN A C 1
ATOM 659 O O . GLN A 1 83 ? -11.496 1.854 20.756 1.00 63.22 83 GLN A O 1
ATOM 664 N N . ALA A 1 84 ? -10.930 1.032 18.746 1.00 65.69 84 ALA A N 1
ATOM 665 C CA . ALA A 1 84 ? -12.297 1.032 18.230 1.00 65.69 84 ALA A CA 1
ATOM 666 C C . ALA A 1 84 ? -13.184 0.000 18.950 1.00 65.69 84 ALA A C 1
ATOM 668 O O . ALA A 1 84 ? -14.334 0.299 19.271 1.00 65.69 84 ALA A O 1
ATOM 669 N N . ALA A 1 85 ? -12.645 -1.186 19.242 1.00 66.31 85 ALA A N 1
ATOM 670 C CA . ALA A 1 85 ? -13.327 -2.232 19.995 1.00 66.31 85 ALA A CA 1
ATOM 671 C C . ALA A 1 85 ? -13.568 -1.817 21.455 1.00 66.31 85 ALA A C 1
ATOM 673 O O . ALA A 1 85 ? -14.685 -1.964 21.946 1.00 66.31 85 ALA A O 1
ATOM 674 N N . GLN A 1 86 ? -12.571 -1.222 22.119 1.00 72.62 86 GLN A N 1
ATOM 675 C CA . GLN A 1 86 ? -12.730 -0.644 23.458 1.00 72.62 86 GLN A CA 1
ATOM 676 C C . GLN A 1 86 ? -13.805 0.443 23.475 1.00 72.62 86 GLN A C 1
ATOM 678 O O . GLN A 1 86 ? -14.672 0.432 24.340 1.00 72.62 86 GLN A O 1
ATOM 683 N N . SER A 1 87 ? -13.806 1.336 22.482 1.00 74.81 87 SER A N 1
ATOM 684 C CA . SER A 1 87 ? -14.826 2.385 22.367 1.00 74.81 87 SER A CA 1
ATOM 685 C C . SER A 1 87 ? -16.230 1.815 22.134 1.00 74.81 87 SER A C 1
ATOM 687 O O . SER A 1 87 ? -17.207 2.374 22.623 1.00 74.81 87 SER A O 1
ATOM 689 N N . ALA A 1 88 ? -16.351 0.713 21.388 1.00 75.56 88 ALA A N 1
ATOM 690 C CA . ALA A 1 88 ? -17.629 0.040 21.165 1.00 75.56 88 ALA A CA 1
ATOM 691 C C . ALA A 1 88 ? -18.141 -0.658 22.434 1.00 75.56 88 ALA A C 1
ATOM 693 O O . ALA A 1 88 ? -19.323 -0.545 22.744 1.00 75.56 88 ALA A O 1
ATOM 694 N N . ILE A 1 89 ? -17.257 -1.321 23.190 1.00 78.25 89 ILE A N 1
ATOM 695 C CA . ILE A 1 89 ? -17.594 -1.917 24.492 1.00 78.25 89 ILE A CA 1
ATOM 696 C C . ILE A 1 89 ? -17.994 -0.837 25.495 1.00 78.25 89 ILE A C 1
ATOM 698 O O . ILE A 1 89 ? -18.966 -1.030 26.214 1.00 78.25 89 ILE A O 1
ATOM 702 N N . GLN A 1 90 ? -17.296 0.303 25.520 1.00 79.00 90 GLN A N 1
ATOM 703 C CA . GLN A 1 90 ? -17.649 1.409 26.408 1.00 79.00 90 GLN A CA 1
ATOM 704 C C . GLN A 1 90 ? -19.047 1.948 26.093 1.00 79.00 90 GLN A C 1
ATOM 706 O O . GLN A 1 90 ? -19.862 2.072 26.994 1.00 79.00 90 GLN A O 1
ATOM 711 N N . LYS A 1 91 ? -19.361 2.175 24.811 1.00 80.38 91 LYS A N 1
ATOM 712 C CA . LYS A 1 91 ? -20.709 2.595 24.393 1.00 80.38 91 LYS A CA 1
ATOM 713 C C . LYS A 1 91 ? -21.781 1.575 24.760 1.00 80.38 91 LYS A C 1
ATOM 715 O O . LYS A 1 91 ? -22.834 1.958 25.246 1.00 80.38 91 LYS A O 1
ATOM 720 N N . PHE A 1 92 ? -21.501 0.291 24.548 1.00 81.69 92 PHE A N 1
ATOM 721 C CA . PHE A 1 92 ? -22.415 -0.777 24.937 1.00 81.69 92 PHE A CA 1
ATOM 722 C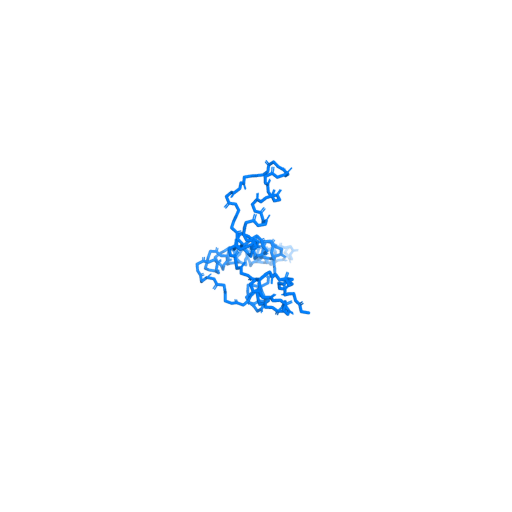 C . PHE A 1 92 ? -22.649 -0.789 26.455 1.00 81.69 92 PHE A C 1
ATOM 724 O O . PHE A 1 92 ? -23.788 -0.910 26.890 1.00 81.69 92 PHE A O 1
ATOM 731 N N . ALA A 1 93 ? -21.587 -0.613 27.252 1.00 79.69 93 ALA A N 1
ATOM 732 C CA . ALA A 1 93 ? -21.672 -0.532 28.707 1.00 79.69 93 ALA A CA 1
ATOM 733 C C . ALA A 1 93 ? -22.483 0.690 29.176 1.00 79.69 93 ALA A C 1
ATOM 735 O O . ALA A 1 93 ? -23.321 0.561 30.071 1.00 79.69 93 ALA A O 1
ATOM 736 N N . ASP A 1 94 ? -22.279 1.849 28.545 1.00 76.94 94 ASP A N 1
ATOM 737 C CA . ASP A 1 94 ? -22.994 3.088 28.859 1.00 76.94 94 ASP A CA 1
ATOM 738 C C . ASP A 1 94 ? -24.504 2.965 28.540 1.00 76.94 94 ASP A C 1
ATOM 740 O O . ASP A 1 94 ? -25.335 3.315 29.378 1.00 76.94 94 ASP A O 1
ATOM 744 N N . GLU A 1 95 ? -24.876 2.373 27.395 1.00 72.12 95 GLU A N 1
ATOM 745 C CA . GLU A 1 95 ? -26.279 2.096 27.017 1.00 72.12 95 GLU A CA 1
ATOM 746 C C . GLU A 1 95 ? -26.975 1.113 27.982 1.00 72.12 95 GLU A C 1
ATOM 748 O O . GLU A 1 95 ? -28.157 1.272 28.312 1.00 72.12 95 GLU A O 1
ATOM 753 N N . SER A 1 96 ? -26.250 0.105 28.480 1.00 67.25 96 SER A N 1
ATOM 754 C CA . SER A 1 96 ? -26.782 -0.823 29.487 1.00 67.25 96 SER A CA 1
ATOM 755 C C . SER A 1 96 ? -26.979 -0.188 30.871 1.00 67.25 96 SER A C 1
ATOM 757 O O . SER A 1 96 ? -27.834 -0.644 31.622 1.00 67.25 96 SER A O 1
ATOM 759 N N . ASN A 1 97 ? -26.251 0.883 31.206 1.00 64.12 97 ASN A N 1
ATOM 760 C CA . ASN A 1 97 ? -26.441 1.608 32.468 1.00 64.12 97 ASN A CA 1
ATOM 761 C C . ASN A 1 97 ? -27.620 2.597 32.418 1.00 64.12 97 ASN A C 1
ATOM 763 O O . ASN A 1 97 ? -28.300 2.790 33.423 1.00 64.12 97 ASN A O 1
ATOM 767 N N . GLU A 1 98 ? -27.893 3.225 31.270 1.00 59.41 98 GLU A N 1
ATOM 768 C CA . GLU A 1 98 ? -29.052 4.125 31.113 1.00 59.41 98 GLU A CA 1
ATOM 769 C C . GLU A 1 98 ? -30.391 3.379 31.161 1.00 59.41 98 GLU A C 1
ATOM 771 O O . GLU A 1 98 ? -31.386 3.902 31.667 1.00 59.41 98 GLU A O 1
ATOM 776 N N . THR A 1 99 ? -30.420 2.139 30.672 1.00 58.62 99 THR A N 1
ATOM 777 C CA . THR A 1 99 ? -31.626 1.300 30.686 1.00 58.62 99 THR A CA 1
ATOM 778 C C . THR A 1 99 ? -31.995 0.805 32.087 1.00 58.62 99 THR A C 1
ATOM 780 O O . THR A 1 99 ? -33.184 0.658 32.364 1.00 58.62 99 THR A O 1
ATOM 783 N N . ASP A 1 100 ? -31.022 0.660 32.990 1.00 54.94 100 ASP A N 1
ATOM 784 C CA . ASP A 1 100 ? -31.244 0.288 34.397 1.00 54.94 100 ASP A CA 1
ATOM 785 C C . ASP A 1 100 ? -31.760 1.469 35.251 1.00 54.94 100 ASP A C 1
ATOM 787 O O . ASP A 1 100 ? -32.491 1.279 36.223 1.00 54.94 100 ASP A O 1
ATOM 791 N N . LEU A 1 101 ? -31.445 2.716 34.870 1.00 55.69 101 LEU A N 1
ATOM 792 C CA . LEU A 1 101 ? -31.909 3.927 35.568 1.00 55.69 101 LEU A CA 1
ATOM 793 C C . LEU A 1 101 ? -33.306 4.399 35.133 1.00 55.69 101 LEU A C 1
ATOM 795 O O . LEU A 1 101 ? -33.933 5.177 35.846 1.00 55.69 101 LEU A O 1
ATOM 799 N N . ALA A 1 102 ? -33.809 3.933 33.988 1.00 54.22 102 ALA A N 1
ATOM 800 C CA . ALA A 1 102 ? -35.131 4.289 33.467 1.00 54.22 102 ALA A CA 1
ATOM 801 C C . ALA A 1 102 ? -36.274 3.385 33.984 1.00 54.22 102 ALA A C 1
ATOM 803 O O . ALA A 1 102 ? -37.422 3.558 33.569 1.00 54.22 102 ALA A O 1
ATOM 804 N N . GLN A 1 103 ? -35.977 2.415 34.861 1.00 50.69 103 GLN A N 1
ATOM 805 C CA . GLN A 1 103 ? -36.955 1.474 35.432 1.00 50.69 103 GLN A CA 1
ATOM 806 C C . GLN A 1 103 ? -37.293 1.709 36.920 1.00 50.69 103 GLN A C 1
ATOM 808 O O . GLN A 1 103 ? -37.972 0.870 37.517 1.00 50.69 103 GLN A O 1
ATOM 813 N N . ILE A 1 104 ? -36.877 2.835 37.514 1.00 44.53 104 ILE A N 1
ATOM 814 C CA . ILE A 1 104 ? -37.256 3.269 38.877 1.00 44.53 104 ILE A CA 1
ATOM 815 C C . ILE A 1 104 ? -38.125 4.523 38.783 1.00 44.53 104 ILE A C 1
ATOM 817 O O . ILE A 1 104 ? -39.152 4.575 39.498 1.00 44.53 104 ILE A O 1
#